Protein AF-A0A941NI06-F1 (afdb_monomer)

Mean predicted aligned error: 7.95 Å

Radius of gyration: 20.2 Å; Cα contacts (8 Å, |Δi|>4): 91; chains: 1; bounding box: 62×20×56 Å

pLDDT: mean 86.16, std 13.19, range [46.31, 97.62]

Nearest PDB structures (foldseek):
  7ytj-assembly1_D  TM=3.982E-01  e=3.411E+00  Saccharomyces cerevisiae

Foldseek 3Di:
DDDPPPPPPPDPDADPQQAAFLRLLVVQLVVLVVVLVVVLVVCVVPVVQADPPADRNVVLSVCSVVLRNVVSNVRSCCLHVVCVVVVHDGGGDDVSVVVSVVSVVVCVVSPRDGPVVD

Secondary structure (DSSP, 8-state):
---------------GGGSSTHHHHHHHHHHHHHHHHHHHHHHHH-GGGS-TTSSPHHHHHHHIIIIIIIHHHHHHHHHHHHHHHHTPPPP-SHHHHHHHHHHHHHHHHTS---TT--

Solvent-accessible surface area (backbone atoms only — not comparable to full-atom values): 6825 Å² total; per-residue (Å²): 139,82,82,83,78,71,78,73,76,78,68,78,85,67,58,77,56,39,58,38,36,39,51,48,25,43,51,47,20,54,52,42,47,54,50,53,46,56,52,47,52,52,35,72,78,38,61,85,77,53,56,89,88,51,74,58,66,70,60,50,50,54,46,42,52,51,67,45,25,46,43,24,43,51,48,11,45,48,40,47,49,50,23,63,77,69,74,44,80,70,50,44,46,70,68,48,54,53,54,52,50,54,53,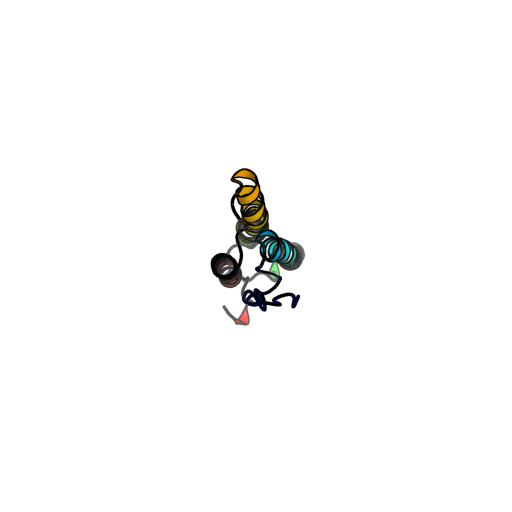49,51,53,51,62,74,65,47,84,69,58,72,90,79,107

Structure (mmCIF, N/CA/C/O backbone):
data_AF-A0A941NI06-F1
#
_entry.id   AF-A0A941NI06-F1
#
loop_
_atom_site.group_PDB
_atom_site.id
_atom_site.type_symbol
_atom_site.label_atom_id
_atom_site.label_alt_id
_atom_site.label_comp_id
_atom_site.label_asym_id
_atom_site.label_entity_id
_atom_site.label_seq_id
_atom_site.pdbx_PDB_ins_code
_atom_site.Cartn_x
_atom_site.Cartn_y
_atom_site.Cartn_z
_atom_site.occupancy
_atom_site.B_iso_or_equiv
_atom_site.auth_seq_id
_atom_site.auth_comp_id
_atom_site.auth_asym_id
_atom_site.auth_atom_id
_atom_site.pdbx_PDB_model_num
ATOM 1 N N . MET A 1 1 ? -46.173 -14.889 31.052 1.00 54.91 1 MET A N 1
ATOM 2 C CA . MET A 1 1 ? -44.888 -14.161 31.100 1.00 54.91 1 MET A CA 1
ATOM 3 C C . MET A 1 1 ? -44.236 -14.311 29.731 1.00 54.91 1 MET A C 1
ATOM 5 O O . MET A 1 1 ? -43.560 -15.298 29.493 1.00 54.91 1 MET A O 1
ATOM 9 N N . ALA A 1 2 ? -44.580 -13.430 28.788 1.00 57.41 2 ALA A N 1
ATOM 10 C CA . ALA A 1 2 ? -44.042 -13.460 27.429 1.00 57.41 2 ALA A CA 1
ATOM 11 C C . ALA A 1 2 ? -42.693 -12.731 27.432 1.00 57.41 2 ALA A C 1
ATOM 13 O O . ALA A 1 2 ? -42.620 -11.588 27.881 1.00 57.41 2 ALA A O 1
ATOM 14 N N . THR A 1 3 ? -41.624 -13.398 27.010 1.00 62.69 3 THR A N 1
ATOM 15 C CA . THR A 1 3 ? -40.325 -12.762 26.791 1.00 62.69 3 THR A CA 1
ATOM 16 C C . THR A 1 3 ? -40.434 -11.872 25.558 1.00 62.69 3 THR A C 1
ATOM 18 O O . THR A 1 3 ? -40.647 -12.352 24.448 1.00 62.69 3 THR A O 1
ATOM 21 N N . ASP A 1 4 ? -40.341 -10.563 25.770 1.00 58.12 4 ASP A N 1
ATOM 22 C CA . ASP A 1 4 ? -40.297 -9.551 24.717 1.00 58.12 4 ASP A CA 1
ATOM 23 C C . ASP A 1 4 ? -39.046 -9.773 23.847 1.00 58.12 4 ASP A C 1
ATOM 25 O O . ASP A 1 4 ? -37.928 -9.390 24.202 1.00 58.12 4 ASP A O 1
ATOM 29 N N . TYR A 1 5 ? -39.214 -10.472 22.723 1.00 63.78 5 TYR A N 1
ATOM 30 C CA . TYR A 1 5 ? -38.208 -10.537 21.670 1.00 63.78 5 TYR A CA 1
ATOM 31 C C . TYR A 1 5 ? -38.329 -9.263 20.835 1.00 63.78 5 TYR A C 1
ATOM 33 O O . TYR A 1 5 ? -38.904 -9.257 19.749 1.00 63.78 5 TYR A O 1
ATOM 41 N N . SER A 1 6 ? -37.779 -8.168 21.352 1.00 63.84 6 SER A N 1
ATOM 42 C CA . SER A 1 6 ? -37.487 -7.000 20.529 1.00 63.84 6 SER A CA 1
ATOM 43 C C . SER A 1 6 ? -36.401 -7.412 19.525 1.00 63.84 6 SER A C 1
ATOM 45 O O . SER A 1 6 ? -35.295 -7.780 19.952 1.00 63.84 6 SER A O 1
ATOM 47 N N . PRO A 1 7 ? -36.667 -7.423 18.202 1.00 59.03 7 PRO A N 1
ATOM 48 C CA . PRO A 1 7 ? -35.630 -7.707 17.228 1.00 59.03 7 PRO A CA 1
ATOM 49 C C . PRO A 1 7 ? -34.590 -6.600 17.361 1.00 59.03 7 PRO A C 1
ATOM 51 O O . PRO A 1 7 ? -34.826 -5.456 16.977 1.00 59.03 7 PRO A O 1
ATOM 54 N N . ARG A 1 8 ? -33.433 -6.930 17.949 1.00 63.00 8 ARG A N 1
ATOM 55 C CA . ARG A 1 8 ? -32.273 -6.037 17.956 1.00 63.00 8 ARG A CA 1
ATOM 56 C C . ARG A 1 8 ? -32.051 -5.614 16.513 1.00 63.00 8 ARG A C 1
ATOM 58 O O . ARG A 1 8 ? -31.710 -6.465 15.694 1.00 63.00 8 ARG A O 1
ATOM 65 N N . ASN A 1 9 ? -32.287 -4.330 16.229 1.00 58.88 9 ASN A N 1
ATOM 66 C CA . ASN A 1 9 ? -32.017 -3.693 14.946 1.00 58.88 9 ASN A CA 1
ATOM 67 C C . ASN A 1 9 ? -30.731 -4.289 14.378 1.00 58.88 9 ASN A C 1
ATOM 69 O O . ASN A 1 9 ? -29.664 -4.123 14.975 1.00 58.88 9 ASN A O 1
ATOM 73 N N . ALA A 1 10 ? -30.850 -5.064 13.297 1.00 61.84 10 ALA A N 1
ATOM 74 C CA . ALA A 1 10 ? -29.706 -5.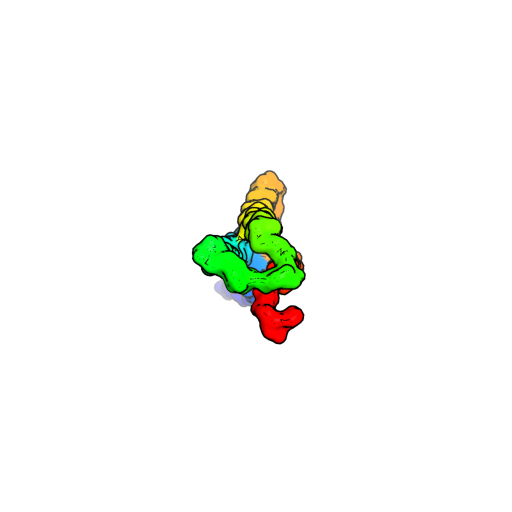707 12.679 1.00 61.84 10 ALA A CA 1
ATOM 75 C C . ALA A 1 10 ? -28.766 -4.586 12.238 1.00 61.84 10 ALA A C 1
ATOM 77 O O . ALA A 1 10 ? -29.063 -3.861 11.289 1.00 61.84 10 ALA A O 1
ATOM 78 N N . ALA A 1 11 ? -27.675 -4.389 12.985 1.00 62.81 11 ALA A N 1
ATOM 79 C CA . ALA A 1 11 ? -26.682 -3.386 12.646 1.00 62.81 11 ALA A CA 1
ATOM 80 C C . ALA A 1 11 ? -26.283 -3.597 11.176 1.00 62.81 11 ALA A C 1
ATOM 82 O O . ALA A 1 11 ? -26.120 -4.756 10.769 1.00 62.81 11 ALA A O 1
ATOM 83 N N . PRO A 1 12 ? -26.171 -2.527 10.368 1.00 63.06 12 PRO A N 1
ATOM 84 C CA . PRO A 1 12 ? -25.878 -2.654 8.948 1.00 63.06 12 PRO A CA 1
ATOM 85 C C . PRO A 1 12 ? -24.681 -3.586 8.751 1.00 63.06 12 PRO A C 1
ATOM 87 O O . PRO A 1 12 ? -23.645 -3.423 9.401 1.00 63.06 12 PRO A O 1
ATOM 90 N N . ARG A 1 13 ? -24.853 -4.611 7.904 1.00 64.81 13 ARG A N 1
ATOM 91 C CA . ARG A 1 13 ? -23.821 -5.617 7.623 1.00 64.81 13 ARG A CA 1
ATOM 92 C C . ARG A 1 13 ? -22.620 -4.930 6.978 1.00 64.81 13 ARG A C 1
ATOM 94 O O . ARG A 1 13 ? -22.564 -4.770 5.764 1.00 64.81 13 ARG A O 1
ATOM 101 N N . GLN A 1 14 ? -21.660 -4.512 7.795 1.00 69.38 14 GLN A N 1
ATOM 102 C CA . GLN A 1 14 ? -20.374 -4.040 7.303 1.00 69.38 14 GLN A CA 1
ATOM 103 C C . GLN A 1 14 ? -19.622 -5.206 6.658 1.00 69.38 14 GLN A C 1
ATOM 105 O O . GLN A 1 14 ? -19.619 -6.323 7.185 1.00 69.38 14 GLN A O 1
ATOM 110 N N . PHE A 1 15 ? -18.988 -4.955 5.511 1.00 79.44 15 PHE A N 1
ATOM 111 C CA . PHE A 1 15 ? -18.174 -5.968 4.856 1.00 79.44 15 PHE A CA 1
ATOM 112 C C . PHE A 1 15 ? -17.043 -6.400 5.795 1.00 79.44 15 PHE A C 1
ATOM 114 O O . PHE A 1 15 ? -16.361 -5.568 6.395 1.00 79.44 15 PHE A O 1
ATOM 121 N N . VAL A 1 16 ? -16.861 -7.713 5.941 1.00 85.56 16 VAL A N 1
ATOM 122 C CA . VAL A 1 16 ? -16.012 -8.334 6.972 1.00 85.56 16 VAL A CA 1
ATOM 123 C C . VAL A 1 16 ? -14.569 -7.820 6.915 1.00 85.56 16 VAL A C 1
ATOM 125 O O . VAL A 1 16 ? -13.947 -7.620 7.962 1.00 85.56 16 VAL A O 1
ATOM 128 N N . LEU A 1 17 ? -14.062 -7.543 5.710 1.00 82.19 17 LEU A N 1
ATOM 129 C CA . LEU A 1 17 ? -12.730 -6.977 5.493 1.00 82.19 17 LEU A CA 1
ATOM 130 C C . LEU A 1 17 ? -12.571 -5.559 6.051 1.00 82.19 17 LEU A C 1
ATOM 132 O O . LEU A 1 17 ? -11.480 -5.235 6.481 1.00 82.19 17 LEU A O 1
ATOM 136 N N . PHE A 1 18 ? -13.624 -4.742 6.135 1.00 84.00 18 PHE A N 1
ATOM 137 C CA . PHE A 1 18 ? -13.539 -3.366 6.654 1.00 84.00 18 PHE A CA 1
ATOM 138 C C . PHE A 1 18 ? -14.095 -3.211 8.072 1.00 84.00 18 PHE A C 1
ATOM 140 O O . PHE A 1 18 ? -14.292 -2.093 8.550 1.00 84.00 18 PHE A O 1
ATOM 147 N N . ALA A 1 19 ? -14.339 -4.327 8.762 1.00 79.31 19 ALA A N 1
ATOM 148 C CA . ALA A 1 19 ? -14.768 -4.310 10.157 1.00 79.31 19 ALA A CA 1
ATOM 149 C C . ALA A 1 19 ? -13.644 -3.876 11.118 1.00 79.31 19 ALA A C 1
ATOM 151 O O . ALA A 1 19 ? -13.941 -3.345 12.184 1.00 79.31 19 ALA A O 1
ATOM 152 N N . TYR A 1 20 ? -12.378 -4.104 10.741 1.00 81.50 20 TYR A N 1
ATOM 153 C CA . TYR A 1 20 ? -11.196 -3.777 11.541 1.00 81.50 20 TYR A CA 1
ATOM 154 C C . TYR A 1 20 ? -10.023 -3.349 10.656 1.00 81.50 20 TYR A C 1
ATOM 156 O O . TYR A 1 20 ? -9.763 -3.978 9.631 1.00 81.50 20 TYR A O 1
ATOM 164 N N . GLY A 1 21 ? -9.269 -2.344 11.107 1.00 79.50 21 GLY A N 1
ATOM 165 C CA . GLY A 1 21 ? -8.139 -1.753 10.380 1.00 79.50 21 GLY A CA 1
ATOM 166 C C . GLY A 1 21 ? -7.007 -2.695 9.978 1.00 79.50 21 GLY A C 1
ATOM 167 O O . GLY A 1 21 ? -6.440 -2.517 8.904 1.00 79.50 21 GLY A O 1
ATOM 168 N N . PHE A 1 22 ? -6.703 -3.728 10.768 1.00 84.62 22 PHE A N 1
ATOM 169 C CA . PHE A 1 22 ? -5.652 -4.682 10.397 1.00 84.62 22 PHE A CA 1
ATOM 170 C C . PHE A 1 22 ? -5.996 -5.510 9.154 1.00 84.62 22 PHE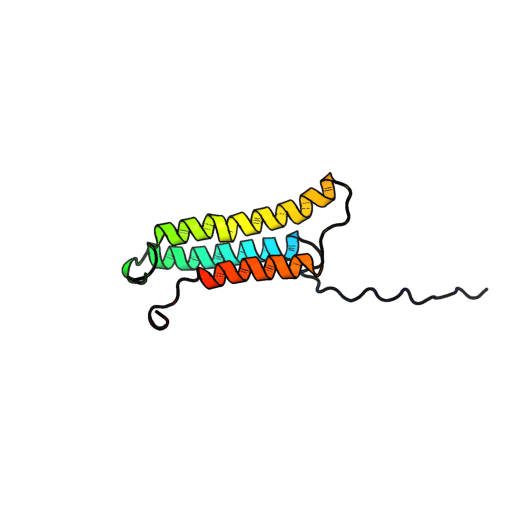 A C 1
ATOM 172 O O . PHE A 1 22 ? -5.100 -5.907 8.417 1.00 84.62 22 PHE A O 1
ATOM 179 N N . ARG A 1 23 ? -7.283 -5.805 8.923 1.00 91.50 23 ARG A N 1
ATOM 180 C CA . ARG A 1 23 ? -7.705 -6.799 7.925 1.00 91.50 23 ARG A CA 1
ATOM 181 C C . ARG A 1 23 ? -7.407 -6.372 6.489 1.00 91.50 23 ARG A C 1
ATOM 183 O O . ARG A 1 23 ? -6.770 -7.161 5.797 1.00 91.50 23 ARG A O 1
ATOM 190 N N . PRO A 1 24 ? -7.822 -5.180 6.018 1.00 92.75 24 PRO A N 1
ATOM 191 C CA . PRO A 1 24 ? -7.528 -4.791 4.651 1.00 92.75 24 PRO A CA 1
ATOM 192 C C . PRO A 1 24 ? -6.044 -4.462 4.508 1.00 92.75 24 PRO A C 1
ATOM 194 O O . PRO A 1 24 ? -5.425 -4.896 3.550 1.00 92.75 24 PRO A O 1
ATOM 197 N N . PHE A 1 25 ? -5.440 -3.769 5.475 1.00 94.50 25 PHE A N 1
ATOM 198 C CA . PHE A 1 25 ? -4.071 -3.283 5.334 1.00 94.50 25 PHE A CA 1
ATOM 199 C C . PHE A 1 25 ? -3.003 -4.375 5.427 1.00 94.50 25 PHE A C 1
ATOM 201 O O . PHE A 1 25 ? -2.063 -4.328 4.644 1.00 94.50 25 PHE A O 1
ATOM 208 N N . PHE A 1 26 ? -3.142 -5.392 6.286 1.00 94.81 26 PHE A N 1
ATOM 209 C CA . PHE A 1 26 ? -2.198 -6.519 6.251 1.00 94.81 26 PHE A CA 1
ATOM 210 C C . PHE A 1 26 ? -2.395 -7.412 5.030 1.00 94.81 26 PHE A C 1
ATOM 212 O O . PHE A 1 26 ? -1.411 -7.910 4.490 1.00 94.81 26 PHE A O 1
ATOM 219 N N . LEU A 1 27 ? -3.637 -7.586 4.564 1.00 94.88 27 LEU A N 1
ATOM 220 C CA . LEU A 1 27 ? -3.887 -8.301 3.315 1.00 94.88 27 LEU A CA 1
ATOM 221 C C . LEU A 1 27 ? -3.240 -7.569 2.134 1.00 94.88 27 LEU A C 1
ATOM 223 O O . LEU A 1 27 ? -2.534 -8.187 1.344 1.00 94.88 27 LEU A O 1
ATOM 227 N N . LEU A 1 28 ? -3.440 -6.254 2.040 1.00 96.06 28 LEU A N 1
ATOM 228 C CA . LEU A 1 28 ? -2.835 -5.423 1.002 1.00 96.06 28 LEU A CA 1
ATOM 229 C C . LEU A 1 28 ? -1.312 -5.401 1.115 1.00 96.06 28 LEU A C 1
ATOM 231 O O . LEU A 1 28 ? -0.662 -5.549 0.094 1.00 96.06 28 LEU A O 1
ATOM 235 N N . ALA A 1 29 ? -0.741 -5.318 2.320 1.00 96.88 29 ALA A N 1
ATOM 236 C CA . ALA A 1 29 ? 0.706 -5.404 2.515 1.00 96.88 29 ALA A CA 1
ATOM 237 C C . ALA A 1 29 ? 1.273 -6.737 1.996 1.00 96.88 29 ALA A C 1
ATOM 239 O O . ALA A 1 29 ? 2.294 -6.750 1.316 1.00 96.88 29 ALA A O 1
ATOM 240 N N . ALA A 1 30 ? 0.602 -7.859 2.274 1.00 96.81 30 ALA A N 1
ATOM 241 C CA . ALA A 1 30 ? 1.027 -9.167 1.782 1.00 96.81 30 ALA A CA 1
ATOM 242 C C . ALA A 1 30 ? 0.935 -9.267 0.250 1.00 96.81 30 ALA A C 1
ATOM 244 O O . ALA A 1 30 ? 1.872 -9.737 -0.393 1.00 96.81 30 ALA A O 1
ATOM 245 N N . LEU A 1 31 ? -0.174 -8.808 -0.339 1.00 96.81 31 LEU A N 1
ATOM 246 C CA . LEU A 1 31 ? -0.361 -8.804 -1.793 1.00 96.81 31 LEU A CA 1
ATOM 247 C C . LEU A 1 31 ? 0.651 -7.891 -2.493 1.00 96.81 31 LEU A C 1
ATOM 249 O O . LEU A 1 31 ? 1.242 -8.290 -3.493 1.00 96.81 31 LEU A O 1
ATOM 253 N N . ASP A 1 32 ? 0.876 -6.701 -1.943 1.00 95.75 32 ASP A N 1
ATOM 254 C CA . ASP A 1 32 ? 1.840 -5.722 -2.439 1.00 95.75 32 ASP A CA 1
ATOM 255 C C . ASP A 1 32 ? 3.268 -6.271 -2.384 1.00 95.75 32 ASP A C 1
ATOM 257 O O . ASP A 1 32 ? 3.982 -6.196 -3.377 1.00 95.75 32 ASP A O 1
ATOM 261 N N . ALA A 1 33 ? 3.661 -6.923 -1.284 1.00 96.44 33 ALA A N 1
ATOM 262 C CA . ALA A 1 33 ? 4.971 -7.559 -1.164 1.00 96.44 33 ALA A CA 1
ATOM 263 C C . ALA A 1 33 ? 5.195 -8.635 -2.236 1.00 96.44 33 ALA A C 1
ATOM 265 O O . ALA A 1 33 ? 6.244 -8.657 -2.879 1.00 96.44 33 ALA A O 1
ATOM 266 N N . VAL A 1 34 ? 4.207 -9.511 -2.457 1.00 97.38 34 VAL A N 1
ATOM 267 C CA . VAL A 1 34 ? 4.292 -10.558 -3.488 1.00 97.38 34 VAL A CA 1
ATOM 268 C C . VAL A 1 34 ? 4.380 -9.941 -4.884 1.00 97.38 34 VAL A C 1
ATOM 270 O O . VAL A 1 34 ? 5.247 -10.331 -5.667 1.00 97.38 34 VA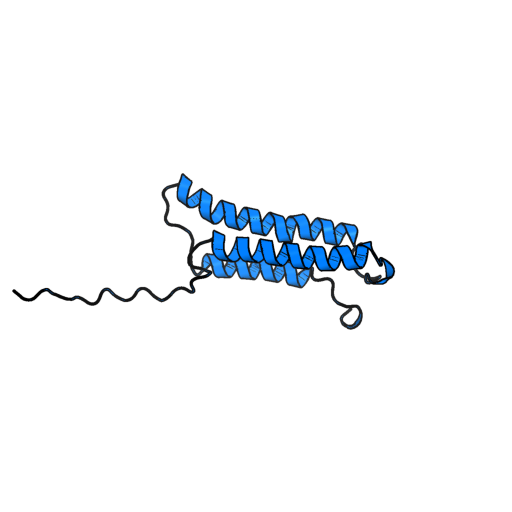L A O 1
ATOM 273 N N . ALA A 1 35 ? 3.525 -8.963 -5.192 1.00 94.81 35 ALA A N 1
ATOM 274 C CA . ALA A 1 35 ? 3.506 -8.300 -6.493 1.00 94.81 35 ALA A CA 1
ATOM 275 C C . ALA A 1 35 ? 4.813 -7.541 -6.767 1.00 94.81 35 ALA A C 1
ATOM 277 O O . ALA A 1 35 ? 5.452 -7.760 -7.799 1.00 94.81 35 ALA A O 1
ATOM 278 N N . ASN A 1 36 ? 5.256 -6.711 -5.821 1.00 94.50 36 ASN A N 1
ATOM 279 C CA . ASN A 1 36 ? 6.495 -5.950 -5.938 1.00 94.50 36 ASN A CA 1
ATOM 280 C C . ASN A 1 36 ? 7.712 -6.858 -6.051 1.00 94.50 36 ASN A C 1
ATOM 282 O O . ASN A 1 36 ? 8.627 -6.552 -6.814 1.00 94.50 36 ASN A O 1
ATOM 286 N N . MET A 1 37 ? 7.720 -7.998 -5.357 1.00 95.81 37 MET A N 1
ATOM 287 C CA . MET A 1 37 ? 8.821 -8.942 -5.486 1.00 95.81 37 MET A CA 1
ATOM 288 C C . MET A 1 37 ? 8.833 -9.673 -6.819 1.00 95.81 37 MET A C 1
ATOM 290 O O . MET A 1 37 ? 9.903 -9.831 -7.401 1.00 95.81 37 MET A O 1
ATOM 294 N N . ALA A 1 38 ? 7.671 -10.062 -7.344 1.00 94.81 38 ALA A N 1
ATOM 295 C CA . ALA A 1 38 ? 7.582 -10.656 -8.674 1.00 94.81 38 ALA A CA 1
ATOM 296 C C . ALA A 1 38 ? 8.086 -9.687 -9.760 1.00 94.81 38 ALA A C 1
ATOM 298 O O . ALA A 1 38 ? 8.889 -10.074 -10.615 1.00 94.81 38 ALA A O 1
ATOM 299 N N . ILE A 1 39 ? 7.674 -8.415 -9.694 1.00 93.56 39 ILE A N 1
ATOM 300 C CA . ILE A 1 39 ? 8.127 -7.376 -10.630 1.00 93.56 39 ILE A CA 1
ATOM 301 C C . ILE A 1 39 ? 9.630 -7.142 -10.470 1.00 93.56 39 ILE A C 1
ATOM 303 O O . ILE A 1 39 ? 10.372 -7.210 -11.450 1.00 93.56 39 ILE A O 1
ATOM 307 N N . TRP A 1 40 ? 10.100 -6.922 -9.240 1.00 95.19 40 TRP A N 1
ATOM 308 C CA . TRP A 1 40 ? 11.509 -6.644 -8.978 1.00 95.19 40 TRP A CA 1
ATOM 309 C C . TRP A 1 40 ? 12.422 -7.780 -9.427 1.00 95.19 40 TRP A C 1
ATOM 311 O O . TRP A 1 40 ? 13.417 -7.516 -10.087 1.00 95.19 40 TRP A O 1
ATOM 321 N N . LEU A 1 41 ? 12.085 -9.039 -9.131 1.00 96.31 41 LEU A N 1
ATOM 322 C CA . LEU A 1 41 ? 12.889 -10.184 -9.566 1.00 96.31 41 LEU A CA 1
ATOM 323 C C . LEU A 1 41 ? 12.961 -10.282 -11.091 1.00 96.31 41 LEU A C 1
ATOM 325 O O . LEU A 1 41 ? 14.028 -10.563 -11.633 1.00 96.31 41 LEU A O 1
ATOM 329 N N . THR A 1 42 ? 11.858 -9.999 -11.787 1.00 94.19 42 THR A N 1
ATOM 330 C CA . THR A 1 42 ? 11.829 -9.987 -13.257 1.00 94.19 42 THR A CA 1
ATOM 331 C C . THR A 1 42 ? 12.803 -8.950 -13.818 1.00 94.19 42 THR A C 1
ATOM 333 O O . THR A 1 42 ? 13.602 -9.271 -14.698 1.00 94.19 42 THR A O 1
ATOM 336 N N . VAL A 1 43 ? 12.783 -7.734 -13.269 1.00 93.81 43 VAL A N 1
ATOM 337 C CA . VAL A 1 43 ? 13.633 -6.615 -13.704 1.00 93.81 43 VAL A CA 1
ATOM 338 C C . VAL A 1 43 ? 15.088 -6.805 -13.280 1.00 93.81 43 VAL A C 1
ATOM 340 O O . VAL A 1 43 ? 15.998 -6.522 -14.050 1.00 93.81 43 VAL A O 1
ATOM 343 N N . PHE A 1 44 ? 15.327 -7.321 -12.078 1.00 95.06 44 PHE A N 1
ATOM 344 C CA . PHE A 1 44 ? 16.667 -7.576 -11.557 1.00 95.06 44 PHE A CA 1
ATOM 345 C C . PHE A 1 44 ? 17.401 -8.640 -12.380 1.00 95.06 44 PHE A C 1
ATOM 347 O O . PHE A 1 44 ? 18.581 -8.480 -12.681 1.00 95.06 44 PHE A O 1
ATOM 354 N N . LEU A 1 45 ? 16.701 -9.711 -12.772 1.00 96.56 45 LEU A N 1
ATOM 355 C CA . LEU A 1 45 ? 17.263 -10.773 -13.609 1.00 96.56 45 LEU A CA 1
ATOM 356 C C . LEU A 1 45 ? 17.350 -10.376 -15.089 1.00 96.56 45 LEU A C 1
ATOM 358 O O . LEU A 1 45 ? 18.234 -10.858 -15.790 1.00 96.56 45 LEU A O 1
ATOM 362 N N . ASN A 1 46 ? 16.459 -9.499 -15.566 1.00 94.25 46 ASN A N 1
ATOM 363 C CA . ASN A 1 46 ? 16.414 -9.052 -16.959 1.00 94.25 46 ASN A CA 1
ATOM 364 C C . ASN A 1 46 ? 16.232 -7.524 -17.049 1.00 94.25 46 ASN A C 1
ATOM 366 O O . ASN A 1 46 ? 15.139 -7.063 -17.374 1.00 94.25 46 ASN A O 1
ATOM 370 N N . PRO A 1 47 ? 17.282 -6.710 -16.834 1.00 90.31 47 PRO A N 1
ATOM 371 C CA . PRO A 1 47 ? 17.143 -5.248 -16.762 1.00 90.31 47 PRO A CA 1
ATOM 372 C C . PRO A 1 47 ? 16.542 -4.590 -18.014 1.00 90.31 47 PRO A C 1
ATOM 374 O O . PRO A 1 47 ? 15.915 -3.541 -17.919 1.00 90.31 47 PRO A O 1
ATOM 377 N N . GLN A 1 48 ? 16.690 -5.233 -19.175 1.00 90.12 48 GLN A N 1
ATOM 378 C CA . GLN A 1 48 ? 16.182 -4.786 -20.480 1.00 90.12 48 GLN A CA 1
ATOM 379 C C . GLN A 1 48 ? 14.643 -4.741 -20.566 1.00 90.12 48 GLN A C 1
ATOM 381 O O . GLN A 1 48 ? 14.103 -4.145 -21.489 1.00 90.12 48 GLN A O 1
ATOM 386 N N . VAL A 1 49 ? 13.923 -5.394 -19.645 1.00 89.94 49 VAL A N 1
ATOM 387 C CA . VAL A 1 49 ? 12.446 -5.406 -19.642 1.00 89.94 49 VAL A CA 1
ATOM 388 C C . VAL A 1 49 ? 11.842 -4.156 -18.998 1.00 89.94 49 VAL A C 1
ATOM 390 O O . VAL A 1 49 ? 10.627 -3.963 -19.058 1.00 89.94 49 VAL A O 1
ATOM 393 N N . TRP A 1 50 ? 12.664 -3.328 -18.343 1.00 91.06 50 TRP A N 1
ATOM 394 C CA . TRP A 1 50 ? 12.201 -2.100 -17.710 1.00 91.06 50 TRP A CA 1
ATOM 395 C C . TRP A 1 50 ? 11.960 -0.998 -18.754 1.00 91.06 50 TRP A C 1
ATOM 397 O O . TRP A 1 50 ? 12.799 -0.830 -19.636 1.00 91.06 50 TRP A O 1
ATOM 407 N N . PRO A 1 51 ? 10.866 -0.215 -18.674 1.00 86.94 51 PRO A N 1
ATOM 408 C CA . PRO A 1 51 ? 10.600 0.829 -19.661 1.00 86.94 51 PRO A CA 1
ATOM 409 C C . PRO A 1 51 ? 11.623 1.975 -19.598 1.00 86.94 51 PRO A C 1
ATOM 411 O O . PRO A 1 51 ? 11.827 2.567 -18.539 1.00 86.94 51 PRO A O 1
ATOM 414 N N . ASP A 1 52 ? 12.181 2.369 -20.746 1.00 84.94 52 ASP A N 1
ATOM 415 C CA . ASP A 1 52 ? 13.209 3.426 -20.835 1.00 84.94 52 ASP A CA 1
ATOM 416 C C . ASP A 1 52 ? 12.742 4.796 -20.318 1.00 84.94 52 ASP A C 1
ATOM 418 O O . ASP A 1 52 ? 13.536 5.595 -19.824 1.00 84.94 52 ASP A O 1
ATOM 422 N N . ARG A 1 53 ? 11.441 5.089 -20.449 1.00 85.12 53 ARG A N 1
ATOM 423 C CA . ARG A 1 53 ? 10.828 6.357 -20.014 1.00 85.12 53 ARG A CA 1
ATOM 424 C C . ARG A 1 53 ? 10.317 6.328 -18.573 1.00 85.12 53 ARG A C 1
ATOM 426 O O . ARG A 1 53 ? 9.843 7.353 -18.085 1.00 85.12 53 ARG A O 1
ATOM 433 N N . ALA A 1 54 ? 10.365 5.177 -17.905 1.00 86.06 54 ALA A N 1
ATOM 434 C CA . ALA A 1 54 ? 9.963 5.080 -16.510 1.00 86.06 54 ALA A CA 1
ATOM 435 C C . ALA A 1 54 ? 11.036 5.678 -15.591 1.00 86.06 54 ALA A C 1
ATOM 437 O O . ALA A 1 54 ? 12.202 5.837 -15.960 1.00 86.06 54 ALA A O 1
ATOM 438 N N . ILE A 1 55 ? 10.653 5.966 -14.347 1.00 90.56 55 ILE A N 1
ATOM 439 C CA . ILE A 1 55 ? 11.642 6.229 -13.300 1.00 90.56 55 ILE A CA 1
ATOM 440 C C . ILE A 1 55 ? 12.611 5.034 -13.191 1.00 90.56 55 ILE A C 1
ATOM 442 O O . ILE A 1 55 ? 12.192 3.895 -13.419 1.00 90.56 55 ILE A O 1
ATOM 446 N N . PRO A 1 56 ? 13.890 5.249 -12.835 1.00 92.06 56 PRO A N 1
ATOM 447 C CA . PRO A 1 56 ? 14.846 4.155 -12.689 1.00 92.06 56 PRO A CA 1
ATOM 448 C C . PRO A 1 56 ? 14.310 3.034 -11.789 1.00 92.06 56 PRO A C 1
ATOM 450 O O . PRO A 1 56 ? 13.815 3.307 -10.694 1.00 92.06 56 PRO A O 1
ATOM 453 N N . ALA A 1 57 ? 14.442 1.777 -12.226 1.00 92.81 57 ALA A N 1
ATOM 454 C CA . ALA A 1 57 ? 13.849 0.613 -11.557 1.00 92.81 57 ALA A CA 1
ATOM 455 C C . ALA A 1 57 ? 14.185 0.523 -10.061 1.00 92.81 57 ALA A C 1
ATOM 457 O O . ALA A 1 57 ? 13.326 0.199 -9.246 1.00 92.81 57 ALA A O 1
ATOM 458 N N . MET A 1 58 ? 15.424 0.856 -9.686 1.00 94.44 58 MET A N 1
ATOM 459 C CA . MET A 1 58 ? 15.853 0.877 -8.285 1.00 94.44 58 MET A CA 1
ATOM 460 C C . MET A 1 58 ? 15.068 1.905 -7.455 1.00 94.44 58 MET A C 1
ATOM 462 O O . MET A 1 58 ? 14.674 1.618 -6.327 1.00 94.44 58 MET A O 1
ATOM 466 N N . TYR A 1 59 ? 14.817 3.098 -8.003 1.00 95.06 59 TYR A N 1
ATOM 467 C CA . TYR A 1 59 ? 14.041 4.133 -7.317 1.00 95.06 59 TYR A CA 1
ATOM 468 C C . TYR A 1 59 ? 12.564 3.769 -7.226 1.00 95.06 59 TYR A C 1
ATOM 470 O O . TYR A 1 59 ? 11.957 4.000 -6.183 1.00 95.06 59 TYR A O 1
ATOM 478 N N . TRP A 1 60 ? 12.009 3.149 -8.270 1.00 95.31 60 TRP A N 1
ATOM 479 C CA . TRP A 1 60 ? 10.665 2.579 -8.210 1.00 95.31 60 TRP A CA 1
ATOM 480 C C . TRP A 1 60 ? 10.562 1.525 -7.105 1.00 95.31 60 TRP A C 1
ATOM 482 O O . TRP A 1 60 ? 9.708 1.632 -6.233 1.00 95.31 60 TRP A O 1
ATOM 492 N N . HIS A 1 61 ? 11.487 0.566 -7.067 1.00 95.56 61 HIS A N 1
ATOM 493 C CA . HIS A 1 61 ? 11.482 -0.492 -6.062 1.00 95.56 61 HIS A CA 1
ATOM 494 C C . HIS A 1 61 ? 11.596 0.061 -4.637 1.00 95.56 61 HIS A C 1
ATOM 496 O O . HIS A 1 61 ? 10.817 -0.319 -3.765 1.00 95.56 61 HIS A O 1
ATOM 502 N N . ALA A 1 62 ? 12.514 1.004 -4.401 1.00 96.44 62 ALA A N 1
ATOM 503 C CA . ALA A 1 62 ? 12.650 1.661 -3.104 1.00 96.44 62 ALA A CA 1
ATOM 504 C C . ALA A 1 62 ? 11.368 2.411 -2.700 1.00 96.44 62 ALA A C 1
ATOM 506 O O . ALA A 1 62 ? 10.935 2.324 -1.548 1.00 96.44 62 ALA A O 1
ATOM 507 N N . HIS A 1 63 ? 10.738 3.112 -3.648 1.00 95.69 63 HIS A N 1
ATOM 508 C CA . HIS A 1 63 ? 9.461 3.783 -3.429 1.00 95.69 63 HIS A CA 1
ATOM 509 C C . HIS A 1 63 ? 8.358 2.785 -3.053 1.00 95.69 63 HIS A C 1
ATOM 511 O O . HIS A 1 63 ? 7.631 3.007 -2.087 1.00 95.69 63 HIS A O 1
ATOM 517 N N . GLU A 1 64 ? 8.252 1.667 -3.766 1.00 95.75 64 GLU A N 1
ATOM 518 C CA . GLU A 1 64 ? 7.241 0.646 -3.506 1.00 95.75 64 GLU A CA 1
ATOM 519 C C . GLU A 1 64 ? 7.442 -0.074 -2.167 1.00 95.75 64 GLU A C 1
ATOM 521 O O . GLU A 1 64 ? 6.475 -0.295 -1.437 1.00 95.75 64 GLU A O 1
ATOM 526 N N . MET A 1 65 ? 8.687 -0.344 -1.762 1.00 96.81 65 MET A N 1
ATOM 527 C CA . MET A 1 65 ? 8.972 -0.894 -0.431 1.00 96.81 65 MET A CA 1
ATOM 528 C C . MET A 1 65 ? 8.519 0.052 0.689 1.00 96.81 65 MET A C 1
ATOM 530 O O . MET A 1 65 ? 7.968 -0.401 1.694 1.00 96.81 65 MET A O 1
ATOM 534 N N . LEU A 1 66 ? 8.714 1.365 0.526 1.00 9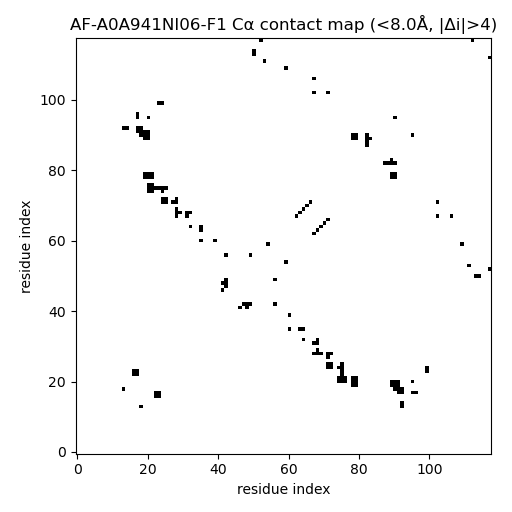6.56 66 LEU A N 1
ATOM 535 C CA . LEU A 1 66 ? 8.417 2.344 1.572 1.00 96.56 66 LEU A CA 1
ATOM 536 C C . LEU A 1 66 ? 6.937 2.767 1.591 1.00 96.56 66 LEU A C 1
ATOM 538 O O . LEU A 1 66 ? 6.289 2.760 2.639 1.00 96.56 66 LEU A O 1
ATOM 542 N N . PHE A 1 67 ? 6.385 3.122 0.433 1.00 95.25 67 PHE A N 1
ATOM 543 C CA . PHE A 1 67 ? 5.041 3.692 0.309 1.00 95.25 67 PHE A CA 1
ATOM 544 C C . PHE A 1 67 ? 3.963 2.662 -0.050 1.00 95.25 67 PHE A C 1
ATOM 546 O O . PHE A 1 67 ? 2.779 2.934 0.154 1.00 95.25 67 PHE A O 1
ATOM 553 N N . GLY A 1 68 ? 4.343 1.495 -0.569 1.00 95.25 68 GLY A N 1
ATOM 554 C CA . GLY A 1 68 ? 3.441 0.365 -0.783 1.00 95.25 68 GLY A CA 1
ATOM 555 C C . GLY A 1 68 ? 3.401 -0.491 0.469 1.00 95.25 68 GLY A C 1
ATOM 556 O O . GLY A 1 68 ? 2.496 -0.353 1.300 1.00 95.25 68 GLY A O 1
ATOM 557 N N . PHE A 1 69 ? 4.439 -1.306 0.638 1.00 96.75 69 PHE A N 1
ATOM 558 C CA . PHE A 1 69 ? 4.522 -2.317 1.685 1.00 96.75 69 PHE A CA 1
ATOM 559 C C . PHE A 1 69 ? 4.579 -1.728 3.102 1.00 96.75 69 PHE A C 1
ATOM 561 O O . PHE A 1 69 ? 3.691 -1.998 3.917 1.00 96.75 69 PHE A O 1
ATOM 568 N N . VAL A 1 70 ? 5.596 -0.913 3.416 1.00 97.62 70 VAL A N 1
ATOM 569 C CA . VAL A 1 70 ? 5.792 -0.382 4.779 1.00 97.62 70 VAL A CA 1
ATOM 570 C C . VAL A 1 70 ? 4.612 0.493 5.202 1.00 97.62 70 VAL A C 1
ATOM 572 O O . VAL A 1 70 ? 4.098 0.329 6.309 1.00 97.62 70 VAL A O 1
ATOM 575 N N . ALA A 1 71 ? 4.122 1.373 4.326 1.00 96.94 71 ALA A N 1
ATOM 576 C CA . ALA A 1 71 ? 2.957 2.203 4.625 1.00 96.94 71 ALA A CA 1
ATOM 577 C C . ALA A 1 71 ? 1.691 1.375 4.911 1.00 96.94 71 ALA A C 1
ATOM 579 O O . ALA A 1 71 ? 0.960 1.689 5.857 1.00 96.94 71 ALA A O 1
ATOM 580 N N . ALA A 1 72 ? 1.434 0.302 4.152 1.00 96.62 72 ALA A N 1
ATOM 581 C CA . ALA A 1 72 ? 0.316 -0.601 4.422 1.00 96.62 72 ALA A CA 1
ATOM 582 C C . ALA A 1 72 ? 0.488 -1.332 5.764 1.00 96.62 72 ALA A C 1
ATOM 584 O O . ALA A 1 72 ? -0.437 -1.346 6.579 1.00 96.62 72 ALA A O 1
ATOM 585 N N . ALA A 1 73 ? 1.678 -1.870 6.042 1.00 96.62 73 ALA A N 1
ATOM 586 C CA . ALA A 1 73 ? 1.968 -2.565 7.294 1.00 96.62 73 ALA A CA 1
ATOM 587 C C . ALA A 1 73 ? 1.814 -1.645 8.521 1.00 96.62 73 ALA A C 1
ATOM 589 O O . ALA A 1 73 ? 1.137 -2.007 9.488 1.00 96.62 73 ALA A O 1
ATOM 590 N N . ILE A 1 74 ? 2.370 -0.428 8.463 1.00 96.75 74 ILE A N 1
ATOM 591 C CA . ILE A 1 74 ? 2.242 0.575 9.529 1.00 96.75 74 ILE A CA 1
ATOM 592 C C . ILE A 1 74 ? 0.778 0.979 9.710 1.00 96.75 74 ILE A C 1
ATOM 594 O O . ILE A 1 74 ? 0.312 1.063 10.844 1.00 96.75 74 ILE A O 1
ATOM 598 N N . SER A 1 75 ? 0.024 1.177 8.627 1.00 94.94 75 SER A N 1
ATOM 599 C CA . SER A 1 75 ? -1.404 1.511 8.711 1.00 94.94 75 SER A CA 1
ATOM 600 C C . SER A 1 75 ? -2.198 0.407 9.413 1.00 94.94 75 SER A C 1
ATOM 602 O O . SER A 1 75 ? -2.957 0.688 10.340 1.00 94.94 75 SER A O 1
ATOM 604 N N . GLY A 1 76 ? -1.982 -0.857 9.034 1.00 93.25 76 GLY A N 1
ATOM 605 C CA . GLY A 1 76 ? -2.628 -2.008 9.670 1.00 93.25 76 GLY A CA 1
ATOM 606 C C . GLY A 1 76 ? -2.293 -2.126 11.159 1.00 93.25 76 GLY A C 1
ATOM 607 O O . GLY A 1 76 ? -3.187 -2.367 11.978 1.00 93.25 76 GLY A O 1
ATOM 608 N N . PHE A 1 77 ? -1.031 -1.878 11.520 1.00 94.00 77 PHE A N 1
ATOM 609 C CA . PHE A 1 77 ? -0.585 -1.836 12.908 1.00 94.00 77 PHE A CA 1
ATOM 610 C C . PHE A 1 77 ? -1.238 -0.684 13.683 1.00 94.00 77 PHE A C 1
ATOM 612 O O . PHE A 1 77 ? -1.908 -0.931 14.682 1.00 94.00 77 PHE A O 1
ATOM 619 N N . LEU A 1 78 ? -1.115 0.563 13.219 1.00 93.75 78 LEU A N 1
ATOM 620 C CA . LEU A 1 78 ? -1.597 1.750 13.934 1.00 93.75 78 LEU A CA 1
ATOM 621 C C . LEU A 1 78 ? -3.119 1.772 14.091 1.00 93.75 78 LEU A C 1
ATOM 623 O O . LEU A 1 78 ? -3.615 2.074 15.176 1.00 93.75 78 LEU A O 1
ATOM 627 N N . LEU A 1 79 ? -3.870 1.390 13.053 1.00 91.62 79 LEU A N 1
ATOM 628 C CA . LEU A 1 79 ? -5.336 1.320 13.114 1.00 91.62 79 LEU A CA 1
ATOM 629 C C . LEU A 1 79 ? -5.845 0.273 14.119 1.00 91.62 79 LEU A C 1
ATOM 631 O O . LEU A 1 79 ? -7.025 0.283 14.475 1.00 91.62 79 LEU A O 1
ATOM 635 N N . THR A 1 80 ? -4.962 -0.607 14.589 1.00 89.69 80 THR A N 1
ATOM 636 C CA . THR A 1 80 ? -5.260 -1.664 15.561 1.00 89.69 80 THR A CA 1
ATOM 637 C C . THR A 1 80 ? -4.692 -1.340 16.939 1.00 89.69 80 THR A C 1
ATOM 639 O O . THR A 1 80 ? -5.404 -1.445 17.936 1.00 89.69 80 THR A O 1
ATOM 642 N N . ALA A 1 81 ? -3.440 -0.888 16.996 1.00 91.31 81 ALA A N 1
ATOM 643 C CA . ALA A 1 81 ? -2.725 -0.577 18.225 1.00 91.31 81 ALA A CA 1
ATOM 644 C C . ALA A 1 81 ? -3.276 0.678 18.915 1.00 91.31 81 ALA A C 1
ATOM 646 O O . ALA A 1 81 ? -3.532 0.657 20.118 1.00 91.31 81 ALA A O 1
ATOM 647 N N . VAL A 1 82 ? -3.534 1.755 18.162 1.00 91.50 82 VAL A N 1
ATOM 648 C CA . VAL A 1 82 ? -3.956 3.044 18.736 1.00 91.50 82 VAL A CA 1
ATOM 649 C C . VAL A 1 82 ? -5.306 2.951 19.462 1.00 91.50 82 VAL A C 1
ATOM 651 O O . VAL A 1 82 ? -5.388 3.434 20.595 1.00 91.50 82 VAL A O 1
ATOM 654 N N . PRO A 1 83 ? -6.369 2.324 18.909 1.00 88.31 83 PRO A N 1
ATOM 655 C CA . PRO A 1 83 ? -7.603 2.100 19.665 1.00 88.31 83 PRO A CA 1
ATOM 656 C C . PRO A 1 83 ? -7.379 1.304 20.954 1.00 88.31 83 PRO A C 1
ATOM 658 O O . PRO A 1 83 ? -7.958 1.643 21.981 1.00 88.31 83 PRO A O 1
ATOM 661 N N . GLY A 1 84 ? -6.494 0.299 20.915 1.00 88.12 84 GLY A N 1
ATOM 662 C CA . GLY A 1 84 ? -6.134 -0.505 22.082 1.00 88.12 84 GLY A CA 1
ATOM 663 C C . GLY A 1 84 ? -5.477 0.319 23.191 1.00 88.12 84 GLY A C 1
ATOM 664 O O . GLY A 1 84 ? -5.884 0.222 24.343 1.00 88.12 84 GLY A O 1
ATOM 665 N N . TRP A 1 85 ? -4.517 1.183 22.849 1.00 92.12 85 TRP A N 1
ATOM 666 C CA . TRP A 1 85 ? -3.837 2.051 23.822 1.00 92.12 85 TRP A CA 1
ATOM 667 C C . TRP A 1 85 ? -4.728 3.163 24.373 1.00 92.12 85 TRP A C 1
ATOM 669 O O . TRP A 1 85 ? -4.580 3.568 25.520 1.00 92.12 85 TRP A O 1
ATOM 679 N N . THR A 1 86 ? -5.650 3.669 23.555 1.00 92.38 86 THR A N 1
ATOM 680 C CA . THR A 1 86 ? -6.528 4.790 23.925 1.00 92.38 86 THR A CA 1
ATOM 681 C C . THR A 1 86 ? -7.847 4.348 24.559 1.00 92.38 86 THR A C 1
ATOM 683 O O . THR A 1 86 ? -8.649 5.198 24.939 1.00 92.38 86 THR A O 1
ATOM 686 N N . GLY A 1 87 ? -8.113 3.039 24.639 1.00 86.75 87 GLY A N 1
ATOM 687 C CA . GLY A 1 87 ? -9.393 2.498 25.105 1.00 86.75 87 GLY A CA 1
ATOM 688 C C . GLY A 1 87 ? -10.585 2.871 24.211 1.00 86.75 87 GLY A C 1
ATOM 689 O O . GLY A 1 87 ? -11.735 2.786 24.642 1.00 86.75 87 GLY A O 1
ATOM 690 N N . ARG A 1 88 ? -10.337 3.320 22.972 1.00 87.25 88 ARG A N 1
ATOM 691 C CA . ARG A 1 88 ? -11.380 3.732 22.019 1.00 87.25 88 ARG A CA 1
ATOM 692 C C . ARG A 1 88 ? -11.850 2.539 21.192 1.00 87.25 88 ARG A C 1
ATOM 694 O O . ARG A 1 88 ? -11.137 1.558 20.996 1.00 87.25 88 ARG A O 1
ATOM 701 N N . LYS A 1 89 ? -13.063 2.642 20.645 1.00 84.12 89 LYS A N 1
ATOM 702 C CA . LYS A 1 89 ? -13.584 1.648 19.699 1.00 84.12 89 LYS A CA 1
ATOM 703 C C . LYS A 1 89 ? -12.689 1.584 18.454 1.00 84.12 89 LYS A C 1
ATOM 705 O O . LYS A 1 89 ? -12.260 2.619 17.950 1.00 84.12 89 LYS A O 1
ATOM 710 N N . SER A 1 90 ? -12.437 0.371 17.958 1.00 81.06 90 SER A N 1
ATOM 711 C CA . SER A 1 90 ? -11.649 0.156 16.738 1.00 81.06 90 SER A CA 1
ATOM 712 C C . SER A 1 90 ? -12.283 0.839 15.521 1.00 81.06 90 SER A C 1
ATOM 714 O O . SER A 1 90 ? -13.511 0.918 15.407 1.00 81.06 90 SER A O 1
ATOM 716 N N . TYR A 1 91 ? -11.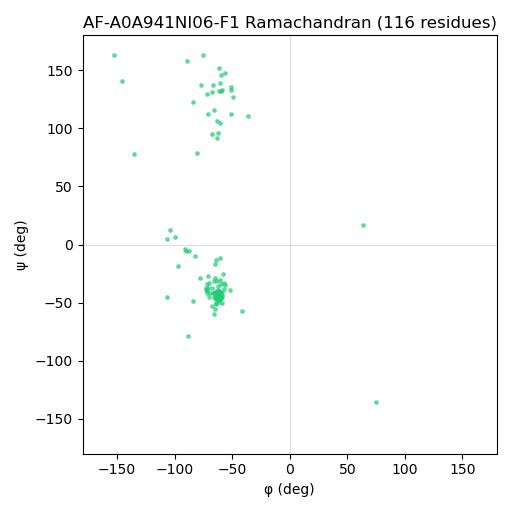433 1.330 14.620 1.00 81.19 91 TYR A N 1
ATOM 717 C CA . TYR A 1 91 ? -11.846 1.957 13.370 1.00 81.19 91 TYR A CA 1
ATOM 718 C C . TYR A 1 91 ? -12.391 0.903 12.395 1.00 81.19 91 TYR A C 1
ATOM 720 O O . TYR A 1 91 ? -11.735 -0.105 12.124 1.00 81.19 91 TYR A O 1
ATOM 728 N N . GLY A 1 92 ? -13.579 1.159 11.843 1.00 84.88 92 GL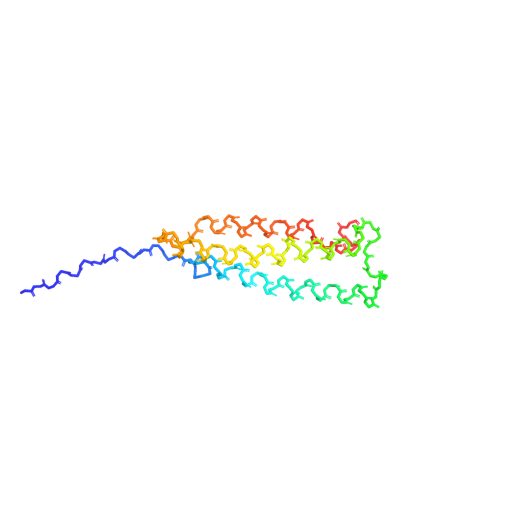Y A N 1
ATOM 729 C CA . GLY A 1 92 ? -14.224 0.321 10.833 1.00 84.88 92 GLY A CA 1
ATOM 730 C C . GLY A 1 92 ? -15.160 1.135 9.936 1.00 84.88 92 GLY A C 1
ATOM 731 O O . GLY A 1 92 ? -15.541 2.258 10.274 1.00 84.88 92 GLY A O 1
ATOM 732 N N . GLY A 1 93 ? -15.525 0.578 8.782 1.00 85.06 93 GLY A N 1
ATOM 733 C CA . GLY A 1 93 ? -16.462 1.196 7.839 1.00 85.06 93 GLY A CA 1
ATOM 734 C C . GLY A 1 93 ? -15.876 2.369 7.039 1.00 85.06 93 GLY A C 1
ATOM 735 O O . GLY A 1 93 ? -14.773 2.272 6.508 1.00 85.06 93 GLY A O 1
ATOM 736 N N . GLY A 1 94 ? -16.638 3.466 6.921 1.00 86.69 94 GLY A N 1
ATOM 737 C CA . GLY A 1 94 ? -16.383 4.617 6.030 1.00 86.69 94 GLY A CA 1
ATOM 738 C C . GLY A 1 94 ? -14.926 5.099 5.943 1.00 86.69 94 GLY A C 1
ATOM 739 O O . GLY A 1 94 ? -14.364 5.094 4.847 1.00 86.69 94 GLY A O 1
ATOM 740 N N . PRO A 1 95 ? -14.281 5.466 7.067 1.00 88.12 95 PRO A N 1
ATOM 741 C CA . PRO A 1 95 ? -12.894 5.939 7.059 1.00 88.12 95 PRO A CA 1
ATOM 742 C C . PRO A 1 95 ? -11.903 4.907 6.510 1.00 88.12 95 PRO A C 1
ATOM 744 O O . PRO A 1 95 ? -10.931 5.263 5.851 1.00 88.12 95 PRO A O 1
ATOM 747 N N . LEU A 1 96 ? -12.166 3.620 6.750 1.00 90.69 96 LEU A N 1
ATOM 748 C CA . LEU A 1 96 ? -11.320 2.528 6.287 1.00 90.69 96 LEU A CA 1
ATOM 749 C C . LEU A 1 96 ? -11.399 2.374 4.763 1.00 90.69 96 LEU A C 1
ATOM 751 O O . LEU A 1 96 ? -10.367 2.218 4.119 1.00 90.69 96 LEU A O 1
ATOM 755 N N . TYR A 1 97 ? -12.601 2.490 4.185 1.00 90.31 97 TYR A N 1
ATOM 756 C CA . TYR A 1 97 ? -12.777 2.487 2.729 1.00 90.31 97 TYR A CA 1
ATOM 757 C C . TYR A 1 97 ? -12.000 3.622 2.065 1.00 90.31 97 TYR A C 1
ATOM 759 O O . TYR A 1 97 ? -11.306 3.385 1.081 1.00 90.31 97 TYR A O 1
ATOM 767 N N . PHE A 1 98 ? -12.083 4.834 2.621 1.00 93.38 98 PHE A N 1
ATOM 768 C CA . PHE A 1 98 ? -11.365 5.990 2.089 1.00 93.38 98 PHE A CA 1
ATOM 769 C C . PHE A 1 98 ? -9.848 5.780 2.121 1.00 93.38 98 PHE A C 1
ATOM 771 O O . PHE A 1 98 ? -9.191 5.951 1.099 1.00 93.38 98 PHE A O 1
ATOM 778 N N . LEU A 1 99 ? -9.294 5.353 3.261 1.00 94.19 99 LEU A N 1
ATOM 779 C CA . LEU A 1 99 ? -7.853 5.116 3.386 1.00 94.19 99 LEU A CA 1
ATOM 780 C C . LEU A 1 99 ? -7.370 3.994 2.460 1.00 94.19 99 LEU A C 1
ATOM 782 O O . LEU A 1 99 ? -6.324 4.127 1.830 1.00 94.19 99 LEU A O 1
ATOM 786 N N . THR A 1 100 ? -8.132 2.905 2.341 1.00 94.06 100 THR A N 1
ATOM 787 C CA . THR A 1 100 ? -7.807 1.814 1.416 1.00 94.06 100 THR A CA 1
ATOM 788 C C . THR A 1 100 ? -7.854 2.272 -0.042 1.00 94.06 100 THR A C 1
ATOM 790 O O . THR A 1 100 ? -6.935 1.967 -0.797 1.00 94.06 100 THR A O 1
ATOM 793 N N . ALA A 1 101 ? -8.878 3.030 -0.440 1.00 95.25 101 ALA A N 1
ATOM 794 C CA . ALA A 1 101 ? -8.986 3.564 -1.796 1.00 95.25 101 ALA A CA 1
ATOM 795 C C . ALA A 1 101 ? -7.855 4.550 -2.113 1.00 95.25 101 ALA A C 1
ATOM 797 O O . ALA A 1 101 ? -7.271 4.488 -3.191 1.00 95.25 101 ALA A O 1
ATOM 798 N N . LEU A 1 102 ? -7.507 5.418 -1.160 1.00 95.88 102 LEU A N 1
ATOM 799 C CA . LEU A 1 102 ? -6.410 6.369 -1.303 1.00 95.88 102 LEU A CA 1
ATOM 800 C C . LEU A 1 102 ? -5.064 5.655 -1.476 1.00 95.88 102 LEU A C 1
ATOM 802 O O . LEU A 1 102 ? -4.282 6.014 -2.354 1.00 95.88 102 LEU A O 1
ATOM 806 N N . TRP A 1 103 ? -4.808 4.616 -0.677 1.00 96.06 103 TRP A N 1
ATOM 807 C CA . TRP A 1 103 ? -3.599 3.806 -0.810 1.00 96.06 103 TRP A CA 1
ATOM 808 C C . TRP A 1 103 ? -3.538 3.101 -2.174 1.00 96.06 103 TRP A C 1
ATOM 810 O O . TRP A 1 103 ? -2.516 3.179 -2.860 1.00 96.06 103 TRP A O 1
ATOM 820 N N . LEU A 1 104 ? -4.647 2.490 -2.610 1.00 95.44 104 LEU A N 1
ATOM 821 C CA . LEU A 1 104 ? -4.749 1.841 -3.922 1.00 95.44 104 LEU A CA 1
ATOM 822 C C . LEU A 1 104 ? -4.528 2.827 -5.073 1.00 95.44 104 LEU A C 1
ATOM 824 O O . LEU A 1 104 ? -3.822 2.497 -6.021 1.00 95.44 104 LEU A O 1
ATOM 828 N N . ALA A 1 105 ? -5.075 4.041 -4.986 1.00 95.44 105 ALA A N 1
ATOM 829 C CA . ALA A 1 105 ? -4.860 5.078 -5.991 1.00 95.44 105 ALA A CA 1
ATOM 830 C C . ALA A 1 105 ? -3.369 5.418 -6.142 1.00 95.44 105 ALA A C 1
ATOM 832 O O . ALA A 1 105 ? -2.878 5.533 -7.263 1.00 95.44 105 ALA A O 1
ATOM 833 N N . GLY A 1 106 ? -2.630 5.492 -5.029 1.00 93.06 106 GLY A N 1
ATOM 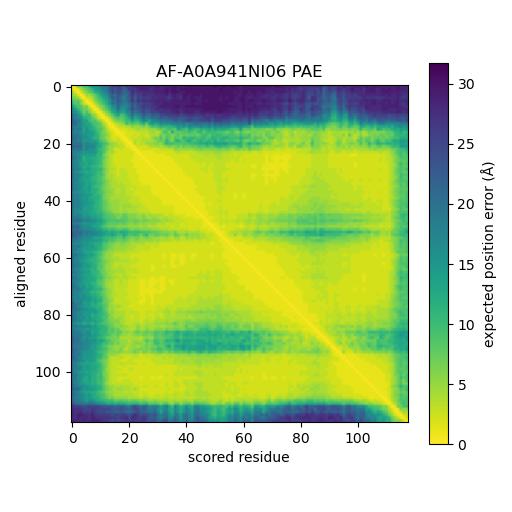834 C CA . GLY A 1 106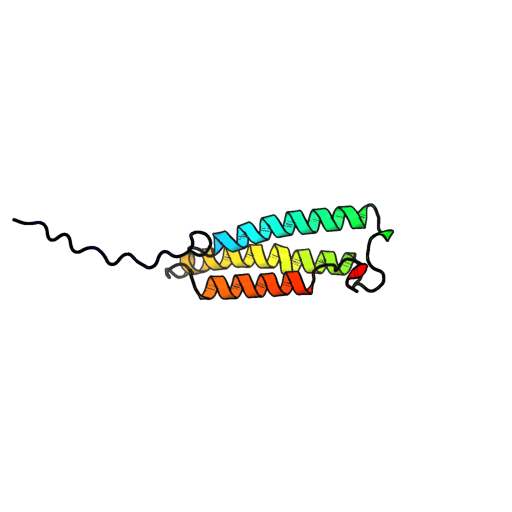 ? -1.177 5.669 -5.051 1.00 93.06 106 GLY A CA 1
ATOM 835 C C . GLY A 1 106 ? -0.437 4.506 -5.720 1.00 93.06 106 GLY A C 1
ATOM 836 O O . GLY A 1 106 ? 0.493 4.745 -6.486 1.00 93.06 106 GLY A O 1
ATOM 837 N N . ARG A 1 107 ? -0.867 3.256 -5.483 1.00 93.25 107 ARG A N 1
ATOM 838 C CA . ARG A 1 107 ? -0.276 2.075 -6.141 1.00 93.25 107 ARG A CA 1
ATOM 839 C C . ARG A 1 107 ? -0.531 2.071 -7.644 1.00 93.25 107 ARG A C 1
ATOM 841 O O . ARG A 1 107 ? 0.371 1.776 -8.411 1.00 93.25 107 ARG A O 1
ATOM 848 N N . ILE A 1 108 ? -1.740 2.436 -8.069 1.00 91.81 108 ILE A N 1
ATOM 849 C CA . ILE A 1 108 ? -2.097 2.515 -9.492 1.00 91.81 108 ILE A CA 1
ATOM 850 C C . ILE A 1 108 ? -1.311 3.633 -10.183 1.00 91.81 108 ILE A C 1
ATOM 852 O O . ILE A 1 108 ? -0.808 3.427 -11.282 1.00 91.81 108 ILE A O 1
ATOM 856 N N . ALA A 1 109 ? -1.157 4.792 -9.536 1.00 90.44 109 ALA A N 1
ATOM 857 C CA . ALA A 1 109 ? -0.382 5.907 -10.081 1.00 90.44 109 ALA A CA 1
ATOM 858 C C . ALA A 1 109 ? 1.107 5.569 -10.263 1.00 90.44 109 ALA A C 1
ATOM 860 O O . ALA A 1 109 ? 1.741 6.080 -11.181 1.00 90.44 109 ALA A O 1
ATOM 861 N N . MET A 1 110 ? 1.650 4.705 -9.400 1.00 89.25 110 MET A N 1
ATOM 862 C CA . MET A 1 110 ? 3.043 4.250 -9.453 1.00 89.25 110 MET A CA 1
ATOM 863 C C . MET A 1 110 ? 3.204 2.880 -10.109 1.00 89.25 110 MET A C 1
ATOM 865 O O . MET A 1 110 ? 4.310 2.342 -10.117 1.00 89.25 110 MET A O 1
ATOM 869 N N . ALA A 1 111 ? 2.141 2.301 -10.668 1.00 86.25 111 ALA A N 1
ATOM 870 C CA . ALA A 1 111 ? 2.243 1.023 -11.348 1.00 86.25 111 ALA A CA 1
ATOM 871 C C . ALA A 1 111 ? 3.204 1.171 -12.541 1.00 86.25 111 ALA A C 1
ATOM 873 O O . ALA A 1 111 ? 3.067 2.126 -13.312 1.00 86.25 111 ALA A O 1
ATOM 874 N N . PRO A 1 112 ? 4.174 0.256 -12.715 1.00 76.00 112 PRO A N 1
ATOM 875 C CA . PRO A 1 112 ? 5.044 0.270 -13.875 1.00 76.00 112 PRO A CA 1
ATOM 876 C C . PRO A 1 112 ? 4.173 -0.077 -15.079 1.00 76.00 112 PRO A C 1
ATOM 878 O O . PRO A 1 112 ? 3.854 -1.241 -15.322 1.00 76.00 112 PRO A O 1
ATOM 881 N N . LEU A 1 113 ? 3.685 0.956 -15.769 1.00 66.81 113 LEU A N 1
ATOM 882 C CA . LEU A 1 113 ? 2.840 0.779 -16.937 1.00 66.81 113 LEU A CA 1
ATOM 883 C C . LEU A 1 113 ? 3.630 -0.032 -17.969 1.00 66.81 113 LEU A C 1
ATOM 885 O O . LEU A 1 113 ? 4.804 0.266 -18.217 1.00 66.81 113 LEU A O 1
ATOM 889 N N . PRO A 1 114 ? 3.022 -1.066 -18.565 1.00 55.50 114 PRO A N 1
ATOM 890 C CA . PRO A 1 114 ? 3.684 -1.800 -19.622 1.00 55.50 114 PRO A CA 1
ATOM 891 C C . PRO A 1 114 ? 3.961 -0.857 -20.805 1.00 55.50 114 PRO A C 1
ATOM 893 O O . PRO A 1 114 ? 3.201 0.089 -21.032 1.00 55.50 114 PRO A O 1
ATOM 896 N N . PRO A 1 115 ? 5.014 -1.118 -21.596 1.00 51.50 115 PRO A N 1
ATOM 897 C CA . PRO A 1 115 ? 5.511 -0.195 -22.620 1.00 51.50 115 PRO A CA 1
ATOM 898 C C . PRO A 1 115 ? 4.499 0.159 -23.724 1.00 51.50 115 PRO A C 1
ATOM 900 O O . PRO A 1 115 ? 4.743 1.079 -24.487 1.00 51.50 115 PRO A O 1
ATOM 903 N N . PHE A 1 116 ? 3.363 -0.538 -23.825 1.00 54.38 116 PHE A N 1
ATOM 904 C CA . PHE A 1 116 ? 2.290 -0.214 -24.774 1.00 54.38 116 PHE A CA 1
ATOM 905 C C . PHE A 1 116 ? 1.260 0.803 -24.244 1.00 54.38 116 PHE A C 1
ATOM 907 O O . PHE A 1 116 ? 0.363 1.200 -24.984 1.00 54.38 116 PHE A O 1
ATOM 914 N N . MET A 1 117 ? 1.351 1.202 -22.972 1.00 48.62 117 MET A N 1
ATOM 915 C CA . MET A 1 117 ? 0.503 2.225 -22.344 1.00 48.62 117 MET A CA 1
ATOM 916 C C . MET A 1 117 ? 1.247 3.556 -22.103 1.00 48.62 117 MET A C 1
ATOM 918 O O . MET A 1 117 ? 0.658 4.459 -21.509 1.00 48.62 117 MET A O 1
ATOM 922 N N . ALA A 1 118 ? 2.505 3.688 -22.551 1.00 46.31 118 ALA A N 1
ATOM 923 C CA . ALA A 1 118 ? 3.384 4.846 -22.324 1.00 46.31 118 ALA A CA 1
ATOM 924 C C . ALA A 1 118 ? 4.060 5.357 -23.611 1.00 46.31 118 ALA A C 1
ATOM 926 O O . ALA A 1 118 ? 4.241 4.549 -24.547 1.00 46.31 118 ALA A O 1
#

Sequence (118 aa):
MATDYSPRNAAPRQFVLFAYGFRPFFLLAALDAVANMAIWLTVFLNPQVWPDRAIPAMYWHAHEMLFGFVAAAISGFLLTAVPGWTGRKSYGGGPLYFLTALWLAGRIAMAPLPPFMA